Protein AF-E1R3A8-F1 (afdb_monomer_lite)

Secondary structure (DSSP, 8-state):
-THHHHHHHHHHHHHHHHHHHHS--EEEEE-SS-EEEEEEHHHHHHHHHHHHHHHHHHHHHHHHHHHHHHHHHHHHHHHHHHS-HHHHHHHTTS-----

pLDDT: mean 71.94, std 13.64, range [46.44, 93.62]

Radius of gyration: 29.62 Å; chains: 1; bounding box: 66×45×70 Å

Structure (mmCIF, N/CA/C/O backbone):
data_AF-E1R3A8-F1
#
_entry.id   AF-E1R3A8-F1
#
loop_
_atom_site.group_PDB
_atom_site.id
_atom_site.type_symbol
_atom_site.label_atom_id
_atom_site.label_alt_id
_atom_site.label_comp_id
_atom_site.label_asym_id
_atom_site.label_entity_id
_atom_site.label_seq_id
_atom_site.pdbx_PDB_ins_code
_atom_site.Cartn_x
_atom_site.Cartn_y
_atom_site.Cartn_z
_atom_site.occupancy
_atom_site.B_iso_or_equiv
_atom_site.auth_seq_id
_atom_site.auth_comp_id
_atom_site.auth_asym_id
_atom_site.auth_atom_id
_atom_site.pdbx_PDB_model_num
ATOM 1 N N . MET A 1 1 ? 8.822 22.248 16.144 1.00 63.25 1 MET A N 1
ATOM 2 C CA . MET A 1 1 ? 7.624 22.382 15.285 1.00 63.25 1 MET A CA 1
ATOM 3 C C . MET A 1 1 ? 7.727 21.348 14.166 1.00 63.25 1 MET A C 1
ATOM 5 O O . MET A 1 1 ? 8.739 21.359 13.474 1.00 63.25 1 MET A O 1
ATOM 9 N N . PRO A 1 2 ? 6.768 20.419 14.021 1.00 78.25 2 PRO A N 1
ATOM 10 C CA . PRO A 1 2 ? 6.878 19.189 13.209 1.00 78.25 2 PRO A CA 1
ATOM 11 C C . PRO A 1 2 ? 7.027 19.399 11.686 1.00 78.25 2 PRO A C 1
ATOM 13 O O . PRO A 1 2 ? 7.100 18.444 10.919 1.00 78.25 2 PRO A O 1
ATOM 16 N N . TRP A 1 3 ? 7.135 20.648 11.236 1.00 84.06 3 TRP A N 1
ATOM 17 C CA . TRP A 1 3 ? 7.210 21.054 9.833 1.00 84.06 3 TRP A CA 1
ATOM 18 C C . TRP A 1 3 ? 8.422 20.496 9.076 1.00 84.06 3 TRP A C 1
ATOM 20 O O . TRP A 1 3 ? 8.332 20.185 7.895 1.00 84.06 3 TRP A O 1
ATOM 30 N N . LYS A 1 4 ? 9.561 20.311 9.753 1.00 84.19 4 LYS A N 1
ATOM 31 C 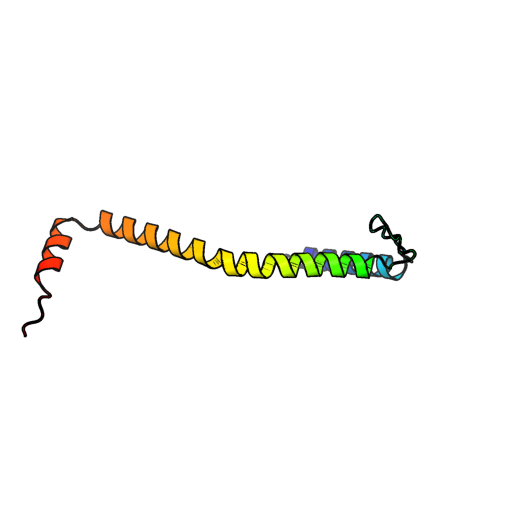CA . LYS A 1 4 ? 10.757 19.708 9.134 1.00 84.19 4 LYS A CA 1
ATOM 32 C C . LYS A 1 4 ? 10.537 18.223 8.815 1.00 84.19 4 LYS A C 1
ATOM 34 O O . LYS A 1 4 ? 11.049 17.739 7.814 1.00 84.19 4 LYS A O 1
ATOM 39 N N . MET A 1 5 ? 9.731 17.526 9.622 1.00 82.38 5 MET A N 1
ATOM 4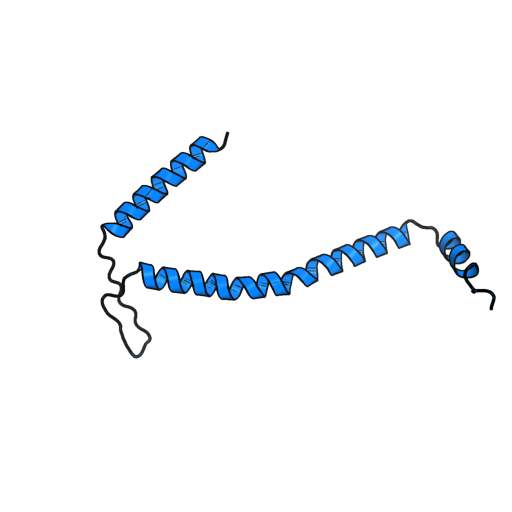0 C CA . MET A 1 5 ? 9.385 16.118 9.391 1.00 82.38 5 MET A CA 1
ATOM 41 C C . MET A 1 5 ? 8.372 15.976 8.258 1.00 82.38 5 MET A C 1
ATOM 43 O O . MET A 1 5 ? 8.529 15.095 7.422 1.00 82.38 5 MET A O 1
ATOM 47 N N . ILE A 1 6 ? 7.381 16.874 8.185 1.00 90.69 6 ILE A N 1
ATOM 48 C CA . ILE A 1 6 ? 6.404 16.859 7.089 1.00 90.69 6 ILE A CA 1
ATOM 49 C C . ILE A 1 6 ? 7.079 17.129 5.739 1.00 90.69 6 ILE A C 1
ATOM 51 O O . ILE A 1 6 ? 6.774 16.460 4.759 1.00 90.69 6 ILE A O 1
ATOM 55 N N . PHE A 1 7 ? 8.044 18.053 5.699 1.00 91.50 7 PHE A N 1
ATOM 56 C CA . PHE A 1 7 ? 8.788 18.375 4.483 1.00 91.50 7 PHE A CA 1
ATOM 57 C C . PHE A 1 7 ? 9.724 17.239 4.057 1.00 91.50 7 PHE A C 1
ATOM 59 O O . PHE A 1 7 ? 9.759 16.879 2.884 1.00 91.50 7 PHE A O 1
ATOM 66 N N . PHE A 1 8 ? 10.430 16.620 5.010 1.00 91.88 8 PHE A N 1
ATOM 67 C CA . PHE A 1 8 ? 11.231 15.425 4.742 1.00 91.88 8 PHE A CA 1
ATOM 68 C C . PHE A 1 8 ? 10.370 14.282 4.188 1.00 91.88 8 PHE A C 1
ATOM 70 O O . PHE A 1 8 ? 10.727 13.672 3.183 1.00 91.88 8 PHE A O 1
ATOM 77 N N . LEU A 1 9 ? 9.207 14.036 4.796 1.00 91.06 9 LEU A N 1
ATOM 78 C CA . LEU A 1 9 ? 8.280 13.002 4.346 1.00 91.06 9 LEU A CA 1
ATOM 79 C C . LEU A 1 9 ? 7.732 13.296 2.943 1.00 91.06 9 LEU A C 1
ATOM 81 O O . LEU A 1 9 ? 7.634 12.384 2.128 1.00 91.06 9 LEU A O 1
ATOM 85 N N . LEU A 1 10 ? 7.433 14.562 2.643 1.00 93.25 10 LEU A N 1
ATOM 86 C CA . LEU A 1 10 ? 7.000 14.993 1.315 1.00 93.25 10 LEU A CA 1
ATOM 87 C C . LEU A 1 10 ? 8.089 14.756 0.258 1.00 93.25 10 LEU A C 1
ATOM 89 O O . LEU A 1 10 ? 7.790 14.237 -0.812 1.00 93.25 10 LEU A O 1
ATOM 93 N N . ILE A 1 11 ? 9.350 15.080 0.561 1.00 93.62 11 ILE A N 1
ATOM 94 C CA . ILE A 1 11 ? 10.480 14.830 -0.348 1.00 93.62 11 ILE A CA 1
ATOM 95 C C . ILE A 1 11 ? 10.639 13.334 -0.616 1.00 93.62 11 ILE A C 1
ATOM 97 O O . ILE A 1 11 ? 10.729 12.925 -1.772 1.00 93.62 11 ILE A O 1
ATOM 101 N N . VAL A 1 12 ? 10.639 12.511 0.435 1.00 91.56 12 VAL A N 1
ATOM 102 C CA . VAL A 1 12 ? 10.741 11.051 0.295 1.00 91.56 12 VAL A CA 1
ATOM 103 C C . VAL A 1 12 ? 9.579 10.510 -0.537 1.00 91.56 12 VAL A C 1
ATOM 105 O O . VAL A 1 12 ? 9.798 9.693 -1.425 1.00 91.56 12 VAL A O 1
ATOM 108 N N . PHE A 1 13 ? 8.361 11.003 -0.311 1.00 89.00 13 PHE A N 1
ATOM 109 C CA . PHE A 1 13 ? 7.190 10.617 -1.093 1.00 89.00 13 PHE A CA 1
ATOM 110 C C . PHE A 1 13 ? 7.352 10.942 -2.584 1.00 89.00 13 PHE A C 1
ATOM 112 O O . PHE A 1 13 ? 7.102 10.081 -3.423 1.00 89.00 13 PHE A O 1
ATOM 119 N N . VAL A 1 14 ? 7.834 12.142 -2.925 1.00 89.94 14 VAL A N 1
ATOM 120 C CA . VAL A 1 14 ? 8.097 12.535 -4.320 1.00 89.94 14 VAL A CA 1
ATOM 121 C C . VAL A 1 14 ? 9.184 11.663 -4.956 1.00 89.94 14 VAL A C 1
ATOM 123 O O . VAL A 1 14 ? 9.024 11.246 -6.100 1.00 89.94 14 VAL A O 1
ATOM 126 N N . ILE A 1 15 ? 10.256 11.335 -4.227 1.00 86.88 15 ILE A N 1
ATOM 127 C CA . ILE A 1 15 ? 11.322 10.441 -4.715 1.00 86.88 15 ILE A CA 1
ATOM 128 C C . ILE A 1 15 ? 10.771 9.038 -4.990 1.00 86.88 15 ILE A C 1
ATOM 130 O O . ILE A 1 15 ? 11.048 8.464 -6.040 1.00 86.88 15 ILE A O 1
ATOM 134 N N . VAL A 1 16 ? 9.960 8.496 -4.079 1.00 83.12 16 VAL A N 1
ATOM 135 C CA . VAL A 1 16 ? 9.324 7.184 -4.258 1.00 83.12 16 VAL A CA 1
ATOM 136 C C . VAL A 1 16 ? 8.383 7.199 -5.459 1.00 83.12 16 VAL A C 1
ATOM 138 O O . VAL A 1 16 ? 8.455 6.286 -6.273 1.00 83.12 16 VAL A O 1
ATOM 141 N N . LEU A 1 17 ? 7.555 8.238 -5.618 1.00 81.25 17 LEU A N 1
ATOM 142 C CA . LEU A 1 17 ? 6.701 8.391 -6.799 1.00 81.25 17 LEU A CA 1
ATOM 143 C C . LEU A 1 17 ? 7.520 8.470 -8.089 1.00 81.25 17 LEU A C 1
ATOM 145 O O . LEU A 1 17 ? 7.153 7.849 -9.079 1.00 81.25 17 LEU A O 1
ATOM 149 N N . PHE A 1 18 ? 8.634 9.201 -8.083 1.00 80.50 18 PHE A N 1
ATOM 150 C CA . PHE A 1 18 ? 9.505 9.318 -9.249 1.00 80.50 18 PHE A CA 1
ATOM 151 C C . PHE A 1 18 ? 10.102 7.967 -9.656 1.00 80.50 18 PHE A C 1
ATOM 153 O O . PHE A 1 18 ? 10.047 7.610 -10.831 1.00 80.50 18 PHE A O 1
ATOM 160 N N . ILE A 1 19 ? 10.616 7.205 -8.686 1.00 77.62 19 ILE A N 1
ATOM 161 C CA . ILE A 1 19 ? 11.131 5.843 -8.892 1.00 77.62 19 ILE A CA 1
ATOM 162 C C . ILE A 1 19 ? 10.012 4.933 -9.398 1.00 77.62 19 ILE A C 1
ATOM 164 O O . ILE A 1 19 ? 10.193 4.200 -10.359 1.00 77.62 19 ILE A O 1
ATOM 168 N N . PHE A 1 20 ? 8.838 5.014 -8.787 1.00 75.25 20 PHE A N 1
ATOM 169 C CA . PHE A 1 20 ? 7.686 4.203 -9.147 1.00 75.25 20 PHE A CA 1
ATOM 170 C C . PHE A 1 20 ? 7.177 4.466 -10.567 1.00 75.25 20 PHE A C 1
ATOM 172 O O . PHE A 1 20 ? 6.829 3.524 -11.267 1.00 75.25 20 PHE A O 1
ATOM 179 N N . PHE A 1 21 ? 7.159 5.728 -11.005 1.00 70.25 21 PHE A N 1
ATOM 180 C CA . PHE A 1 21 ? 6.776 6.096 -12.370 1.00 70.25 21 PHE A CA 1
ATOM 181 C C . PHE A 1 21 ? 7.877 5.836 -13.408 1.00 70.25 21 PHE A C 1
ATOM 183 O O . PHE A 1 21 ? 7.559 5.737 -14.588 1.00 70.25 21 PHE A O 1
ATOM 190 N N . ASN A 1 22 ? 9.151 5.752 -13.004 1.00 72.81 22 ASN A N 1
ATOM 191 C CA . ASN A 1 22 ? 10.269 5.460 -13.915 1.00 72.81 22 ASN A CA 1
ATOM 192 C C . ASN A 1 22 ? 10.650 3.978 -13.984 1.00 72.81 22 ASN A C 1
ATOM 194 O O . ASN A 1 22 ? 11.369 3.593 -14.903 1.00 72.81 22 ASN A O 1
ATOM 198 N N . ILE A 1 23 ? 10.225 3.150 -13.030 1.00 74.44 23 ILE A N 1
ATOM 199 C CA . ILE A 1 23 ? 10.463 1.709 -13.085 1.00 74.44 23 ILE A CA 1
ATOM 200 C C . ILE A 1 23 ? 9.273 1.039 -13.762 1.00 74.44 23 ILE A C 1
ATOM 202 O O . ILE A 1 23 ? 8.148 1.089 -13.263 1.00 74.44 23 ILE A O 1
ATOM 206 N N . ASP A 1 24 ? 9.561 0.336 -14.855 1.00 66.19 24 ASP A N 1
ATOM 207 C CA . ASP A 1 24 ? 8.623 -0.584 -15.491 1.00 66.19 24 ASP A CA 1
ATOM 208 C C . ASP A 1 24 ? 8.490 -1.833 -14.607 1.00 66.19 24 ASP A C 1
ATOM 210 O O . ASP A 1 24 ? 9.221 -2.819 -14.714 1.00 66.19 24 ASP A O 1
ATOM 214 N N . THR A 1 25 ? 7.643 -1.713 -13.586 1.00 62.94 25 THR A N 1
ATOM 215 C CA . THR A 1 25 ? 7.400 -2.763 -12.601 1.00 62.94 25 THR A CA 1
ATOM 216 C C . THR A 1 25 ? 6.307 -3.697 -13.102 1.00 62.94 25 THR A C 1
ATOM 21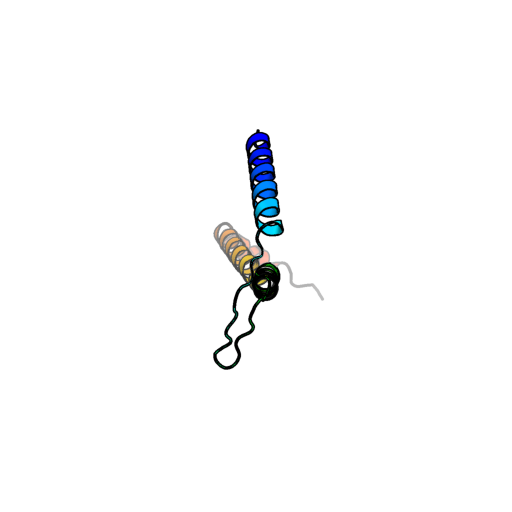8 O O . THR A 1 25 ? 5.175 -3.693 -12.611 1.00 62.94 25 THR A O 1
ATOM 221 N N . SER A 1 26 ? 6.665 -4.523 -14.078 1.00 65.25 26 SER A N 1
ATOM 222 C CA . SER A 1 26 ? 5.926 -5.738 -14.402 1.00 65.25 26 SER A CA 1
ATOM 223 C C . SER A 1 26 ? 6.117 -6.760 -13.284 1.00 65.25 26 SER A C 1
ATOM 225 O O . SER A 1 26 ? 7.243 -7.063 -12.886 1.00 65.25 26 SER A O 1
ATOM 227 N N . SER A 1 27 ? 5.029 -7.283 -12.728 1.00 63.75 27 SER A N 1
ATOM 228 C CA . SER A 1 27 ? 5.075 -8.431 -11.823 1.00 63.75 27 SER A CA 1
ATOM 229 C C . SER A 1 27 ? 4.193 -9.549 -12.334 1.00 63.75 27 SER A C 1
ATOM 231 O O . SER A 1 27 ? 3.034 -9.334 -12.688 1.00 63.75 27 SER A O 1
ATOM 233 N N . ASP A 1 28 ? 4.748 -10.754 -12.309 1.00 70.06 28 ASP A N 1
ATOM 234 C CA . ASP A 1 28 ? 4.030 -11.965 -12.662 1.00 70.06 28 ASP A CA 1
ATOM 235 C C . ASP A 1 28 ? 3.178 -12.411 -11.473 1.00 70.06 28 ASP A C 1
ATOM 237 O O . ASP A 1 28 ? 3.688 -12.709 -10.388 1.00 70.06 28 ASP A O 1
ATOM 241 N N . ILE A 1 29 ? 1.863 -12.458 -11.665 1.00 69.19 29 ILE A N 1
ATOM 242 C CA . ILE A 1 29 ? 0.916 -12.886 -10.634 1.00 69.19 29 ILE A CA 1
ATOM 243 C C . ILE A 1 29 ? 0.418 -14.270 -11.007 1.00 69.19 29 ILE A C 1
ATOM 245 O O . ILE A 1 29 ? -0.336 -14.438 -11.967 1.00 69.19 29 ILE A O 1
ATOM 249 N N . SER A 1 30 ? 0.820 -15.271 -10.229 1.00 74.00 30 SER A N 1
ATOM 250 C CA . SER A 1 30 ? 0.318 -16.632 -10.381 1.00 74.00 30 SER A CA 1
ATOM 251 C C . SER A 1 30 ? -0.796 -16.911 -9.376 1.00 74.00 30 SER A C 1
ATOM 253 O O . SER A 1 30 ? -0.589 -16.833 -8.165 1.00 74.00 30 SER A O 1
ATOM 255 N N . PHE A 1 31 ? -1.976 -17.280 -9.877 1.00 74.50 31 PHE A N 1
ATOM 256 C CA . PHE A 1 31 ? -3.115 -17.740 -9.069 1.00 74.50 31 PHE 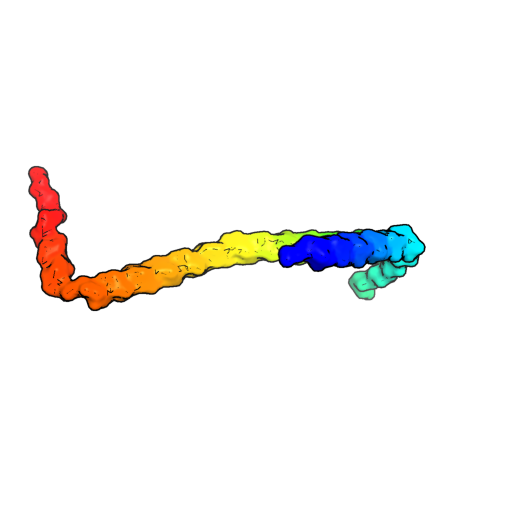A CA 1
ATOM 257 C C . PHE A 1 31 ? -3.131 -19.273 -8.906 1.00 74.50 31 PHE A C 1
ATOM 259 O O . PHE A 1 31 ? -4.177 -19.869 -8.651 1.00 74.50 31 PHE A O 1
ATOM 266 N N . GLY A 1 32 ? -1.989 -19.940 -9.106 1.00 72.50 32 GLY A N 1
ATOM 267 C CA . GLY A 1 32 ? -1.834 -21.396 -8.981 1.00 72.50 32 GLY A CA 1
ATOM 268 C C . GLY A 1 32 ? -2.263 -22.210 -10.211 1.00 72.50 32 GLY A C 1
ATOM 269 O O . GLY A 1 32 ? -1.699 -23.273 -10.441 1.00 72.50 32 GLY A O 1
ATOM 270 N N . PHE A 1 33 ? -3.191 -21.705 -11.033 1.00 73.00 33 PHE A N 1
ATOM 271 C CA . PHE A 1 33 ? -3.620 -22.344 -12.296 1.00 73.00 33 PHE A CA 1
ATOM 272 C C . PHE A 1 33 ? -3.403 -21.469 -13.537 1.00 73.00 33 PHE A C 1
ATOM 274 O O . PHE A 1 33 ? -3.287 -21.985 -14.645 1.00 73.00 33 PHE A O 1
ATOM 281 N N . VAL A 1 34 ? -3.344 -20.149 -13.354 1.00 68.12 34 VAL A N 1
ATOM 282 C CA . VAL A 1 34 ? -3.099 -19.162 -14.410 1.00 68.12 34 VAL A CA 1
ATOM 283 C C . VAL A 1 34 ? -2.079 -18.145 -13.914 1.00 68.12 34 VAL A C 1
ATOM 285 O O . VAL A 1 34 ? -2.160 -17.686 -12.770 1.00 68.12 34 VAL A O 1
ATOM 288 N N . THR A 1 35 ? -1.114 -17.819 -14.769 1.00 76.38 35 THR A N 1
ATOM 289 C CA . THR A 1 35 ? -0.097 -16.800 -14.505 1.00 76.38 35 THR A CA 1
ATOM 290 C C . THR A 1 35 ? -0.358 -15.623 -15.427 1.00 76.38 35 THR A C 1
ATOM 292 O O . THR A 1 35 ? -0.400 -15.780 -16.646 1.00 76.38 35 THR A O 1
ATOM 295 N N . TYR A 1 36 ? -0.574 -14.455 -14.833 1.00 70.12 36 TYR A N 1
ATOM 296 C CA . TYR A 1 36 ? -0.668 -13.199 -15.559 1.00 70.12 36 TYR A CA 1
ATOM 297 C C . TYR A 1 36 ? 0.705 -12.550 -15.551 1.00 70.12 36 TYR A C 1
ATOM 299 O O . TYR A 1 36 ? 1.210 -12.197 -14.485 1.00 70.12 36 TYR A O 1
ATOM 307 N N . HIS A 1 37 ? 1.290 -12.443 -16.738 1.00 73.69 37 HIS A N 1
ATOM 308 C CA . HIS A 1 37 ? 2.565 -11.780 -16.956 1.00 73.69 37 HIS A CA 1
ATOM 309 C C . HIS A 1 37 ? 2.353 -10.283 -17.177 1.00 73.69 37 HIS A C 1
ATOM 311 O O . HIS A 1 37 ? 1.300 -9.878 -17.676 1.00 73.69 37 HIS A O 1
ATOM 317 N N . ASP A 1 38 ? 3.340 -9.480 -16.788 1.00 72.69 38 ASP A N 1
ATOM 318 C CA . ASP A 1 38 ? 3.341 -8.026 -16.992 1.00 72.69 38 ASP A CA 1
ATOM 319 C C . ASP A 1 38 ? 2.182 -7.274 -16.321 1.00 72.69 38 ASP A C 1
ATOM 321 O O . ASP A 1 38 ? 1.657 -6.294 -16.853 1.00 72.69 38 ASP A O 1
ATOM 325 N N . VAL A 1 39 ? 1.770 -7.698 -15.119 1.00 72.12 39 VAL A N 1
ATOM 326 C CA . VAL A 1 39 ? 0.797 -6.915 -14.349 1.00 72.12 39 VAL A CA 1
ATOM 327 C C . VAL A 1 39 ? 1.523 -5.769 -13.641 1.00 72.12 39 VAL A C 1
ATOM 329 O O . VAL A 1 39 ? 2.421 -6.030 -12.833 1.00 72.12 39 VAL A O 1
ATOM 332 N N . PRO A 1 40 ? 1.124 -4.505 -13.865 1.00 75.25 40 PRO A N 1
ATOM 333 C CA . PRO A 1 40 ? 1.721 -3.379 -13.165 1.00 75.25 40 PRO A CA 1
ATOM 334 C C . PRO A 1 40 ? 1.530 -3.500 -11.649 1.00 75.25 40 PRO A C 1
ATOM 336 O O . PRO A 1 40 ? 0.397 -3.602 -11.160 1.00 75.25 40 PRO A O 1
ATOM 339 N N . ILE A 1 41 ? 2.624 -3.428 -10.885 1.00 80.06 41 ILE A N 1
ATOM 340 C CA . ILE A 1 41 ? 2.620 -3.615 -9.418 1.00 80.06 41 ILE A CA 1
ATOM 341 C C . ILE A 1 41 ? 1.612 -2.701 -8.709 1.00 80.06 41 ILE A C 1
ATOM 343 O O . ILE A 1 41 ? 0.988 -3.096 -7.719 1.00 80.06 41 ILE A O 1
ATOM 347 N N . PHE A 1 42 ? 1.417 -1.485 -9.222 1.00 74.25 42 PHE A N 1
ATOM 348 C CA . PHE A 1 42 ? 0.507 -0.509 -8.630 1.00 74.25 42 PHE A CA 1
ATOM 349 C C . PHE A 1 42 ? -0.941 -0.998 -8.554 1.00 74.25 42 PHE A C 1
ATOM 351 O O . PHE A 1 42 ? -1.629 -0.703 -7.577 1.00 74.25 42 PHE A O 1
ATOM 358 N N . ILE A 1 43 ? -1.396 -1.769 -9.547 1.00 77.69 43 ILE A N 1
ATOM 359 C CA . ILE A 1 43 ? -2.768 -2.285 -9.609 1.00 77.69 43 ILE A CA 1
ATOM 360 C C . ILE A 1 43 ? -2.970 -3.320 -8.504 1.00 77.69 43 ILE A C 1
ATOM 362 O O . ILE A 1 43 ? -3.936 -3.242 -7.744 1.00 77.69 43 ILE A O 1
ATOM 366 N N . SER A 1 44 ? -2.020 -4.243 -8.360 1.00 81.31 44 SER A N 1
ATOM 367 C CA . SER A 1 44 ? -2.026 -5.277 -7.322 1.00 81.31 44 SER A CA 1
ATOM 368 C C . SER A 1 44 ? -2.008 -4.674 -5.922 1.00 81.31 44 SER A C 1
ATOM 370 O O . SER A 1 44 ? -2.772 -5.087 -5.047 1.00 81.31 44 SER A O 1
ATOM 372 N N . LEU A 1 45 ? -1.176 -3.650 -5.722 1.00 84.31 45 LEU A N 1
ATOM 373 C CA . LEU A 1 45 ? -1.059 -2.954 -4.446 1.00 84.31 45 LEU A CA 1
ATOM 374 C C . LEU A 1 45 ? -2.333 -2.166 -4.115 1.00 84.31 45 LEU A C 1
ATOM 376 O O . LEU A 1 45 ? -2.805 -2.204 -2.977 1.00 84.31 45 LEU A O 1
ATOM 380 N N . PHE A 1 46 ? -2.927 -1.505 -5.112 1.00 81.62 46 PHE A N 1
ATOM 381 C CA . PHE A 1 46 ? -4.196 -0.797 -4.964 1.00 81.62 46 PHE A CA 1
ATOM 382 C C . PHE A 1 46 ? -5.338 -1.752 -4.602 1.00 81.62 46 PHE A C 1
ATOM 384 O O . PHE A 1 46 ? -6.129 -1.444 -3.705 1.00 81.62 46 PHE A O 1
ATOM 391 N N . LEU A 1 47 ? -5.401 -2.928 -5.236 1.00 87.06 47 LEU A N 1
ATOM 392 C CA . LEU A 1 47 ? -6.401 -3.948 -4.922 1.00 87.06 47 LEU A CA 1
ATOM 393 C C . LEU A 1 47 ? -6.226 -4.486 -3.499 1.00 87.06 47 LEU A C 1
ATOM 395 O O . LEU A 1 47 ? -7.199 -4.552 -2.749 1.00 87.06 47 LEU A O 1
ATOM 399 N N . ALA A 1 48 ? -4.994 -4.824 -3.106 1.00 88.75 48 ALA A N 1
ATOM 400 C CA . ALA A 1 48 ? -4.687 -5.328 -1.769 1.00 88.75 48 ALA A CA 1
ATOM 401 C C . ALA A 1 48 ? -5.024 -4.298 -0.679 1.00 88.75 48 ALA A C 1
ATOM 403 O O . ALA A 1 48 ? -5.643 -4.637 0.334 1.00 88.75 48 ALA A O 1
ATOM 404 N N . PHE A 1 49 ? -4.675 -3.029 -0.905 1.00 90.81 49 PHE A N 1
ATOM 405 C CA . PHE A 1 49 ? -4.997 -1.947 0.020 1.00 90.81 49 PHE A CA 1
ATOM 406 C C . PHE A 1 49 ? -6.508 -1.718 0.111 1.00 90.81 49 PHE A C 1
ATOM 408 O O . PHE A 1 49 ? -7.061 -1.690 1.210 1.00 90.81 49 PHE A O 1
ATOM 415 N N . THR A 1 50 ? -7.191 -1.624 -1.034 1.00 90.25 50 THR A N 1
ATOM 416 C CA . THR A 1 50 ? -8.651 -1.461 -1.094 1.00 90.25 50 THR A CA 1
ATOM 417 C C . THR A 1 50 ? -9.361 -2.610 -0.386 1.00 90.25 50 THR A C 1
ATOM 419 O O . THR A 1 50 ? -10.241 -2.361 0.435 1.00 90.25 50 THR A O 1
ATOM 422 N N . ALA A 1 51 ? -8.947 -3.857 -0.619 1.00 92.00 51 ALA A N 1
ATOM 423 C CA . ALA A 1 51 ? -9.496 -5.023 0.067 1.00 92.00 51 ALA A CA 1
ATOM 424 C C . ALA A 1 51 ? -9.299 -4.933 1.590 1.00 92.00 51 ALA A C 1
ATOM 426 O O . ALA A 1 51 ? -10.248 -5.133 2.351 1.00 92.00 51 ALA A O 1
ATOM 427 N N . GLY A 1 52 ? -8.102 -4.551 2.046 1.00 90.12 52 GLY A N 1
ATOM 428 C CA . GLY A 1 52 ? -7.824 -4.324 3.466 1.00 90.12 52 GLY A CA 1
ATOM 429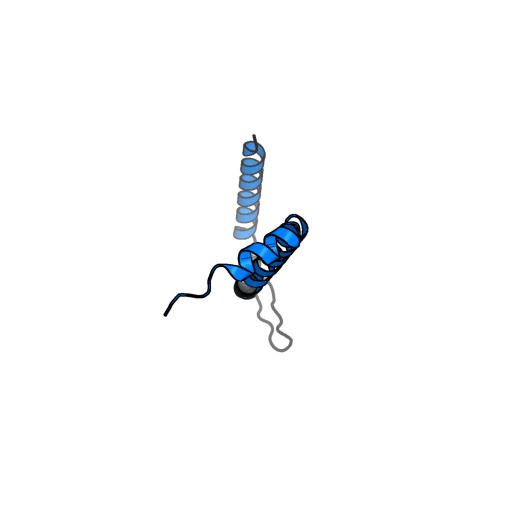 C C . GLY A 1 52 ? -8.714 -3.238 4.081 1.00 90.12 52 GLY A C 1
ATOM 430 O O . GLY A 1 52 ? -9.274 -3.426 5.165 1.00 90.12 52 GLY A O 1
ATOM 431 N N . VAL A 1 53 ? -8.918 -2.119 3.382 1.00 91.00 53 VAL A N 1
ATOM 432 C CA . VAL A 1 53 ? -9.820 -1.041 3.822 1.00 91.00 53 VAL A CA 1
ATOM 433 C C . VAL A 1 53 ? -11.274 -1.522 3.874 1.00 91.00 53 VAL A C 1
ATOM 435 O O . VAL A 1 53 ? -11.960 -1.316 4.875 1.00 91.00 53 VAL A O 1
ATOM 438 N N . VAL A 1 54 ? -11.740 -2.230 2.845 1.00 93.31 54 VAL A N 1
ATOM 439 C CA . VAL A 1 54 ? -13.106 -2.772 2.778 1.00 93.31 54 VAL A CA 1
ATOM 440 C C . VAL A 1 54 ? -13.378 -3.775 3.899 1.00 93.31 54 VAL A C 1
ATOM 442 O O . VAL A 1 54 ? -14.488 -3.794 4.417 1.00 93.31 54 VAL A O 1
ATOM 445 N N . ILE A 1 55 ? -12.390 -4.568 4.323 1.00 91.31 55 ILE A N 1
ATOM 446 C CA . ILE A 1 55 ? -12.528 -5.508 5.451 1.00 91.31 55 ILE A CA 1
ATOM 447 C C . ILE A 1 55 ? -12.479 -4.774 6.801 1.00 91.31 55 ILE A C 1
ATOM 449 O O . ILE A 1 55 ? -13.216 -5.107 7.734 1.00 91.31 55 ILE A O 1
ATOM 453 N N . THR A 1 56 ? -11.625 -3.759 6.930 1.00 89.31 56 THR A N 1
ATOM 454 C CA . THR A 1 56 ? -11.447 -3.031 8.197 1.00 89.31 56 THR A CA 1
ATOM 455 C C . THR A 1 56 ? -12.604 -2.086 8.514 1.00 89.31 56 THR A C 1
ATOM 457 O O . THR A 1 56 ? -12.970 -1.971 9.684 1.00 89.31 56 THR A O 1
ATOM 460 N N . ILE A 1 57 ? -13.237 -1.457 7.518 1.00 87.00 57 ILE A N 1
ATOM 461 C CA . ILE A 1 57 ? -14.407 -0.580 7.713 1.00 87.00 57 ILE A CA 1
ATOM 462 C C . ILE A 1 57 ? -15.543 -1.268 8.495 1.00 87.00 57 ILE A C 1
ATOM 464 O O . ILE A 1 57 ? -15.914 -0.752 9.556 1.00 87.00 57 ILE A O 1
ATOM 468 N N . PRO A 1 58 ? -16.096 -2.421 8.065 1.00 86.50 58 PRO A N 1
ATOM 469 C CA . PRO A 1 58 ? -17.145 -3.096 8.812 1.00 86.50 58 PRO A CA 1
ATOM 470 C C . PRO A 1 58 ? -16.629 -3.544 10.180 1.00 86.50 58 PRO A C 1
ATOM 472 O O . PRO A 1 58 ? -17.331 -3.349 11.167 1.00 86.50 58 PRO A O 1
ATOM 475 N N . MET A 1 59 ? -15.391 -4.038 10.293 1.00 84.31 59 MET A N 1
ATOM 476 C CA . MET A 1 59 ? -14.802 -4.444 11.577 1.00 84.31 59 MET A CA 1
ATOM 477 C C . MET A 1 59 ? -14.744 -3.292 12.598 1.00 84.31 59 MET A C 1
ATOM 479 O O . MET A 1 59 ? -15.092 -3.473 13.769 1.00 84.31 59 MET A O 1
ATOM 483 N N . ILE A 1 60 ? -14.360 -2.089 12.166 1.00 84.12 60 ILE A N 1
ATOM 484 C CA . ILE A 1 60 ? -14.306 -0.890 13.014 1.00 84.12 60 ILE A CA 1
ATOM 485 C C . ILE A 1 60 ? -15.718 -0.409 13.372 1.00 84.12 60 ILE A C 1
ATOM 487 O O . ILE A 1 60 ? -15.981 -0.073 14.532 1.00 84.12 60 ILE A O 1
ATOM 491 N N . LEU A 1 61 ? -16.638 -0.385 12.403 1.00 80.06 61 LEU A N 1
ATOM 492 C CA . LEU A 1 61 ? -18.023 0.047 12.616 1.00 80.06 61 LEU A CA 1
ATOM 493 C C . LEU A 1 61 ? -18.782 -0.907 13.557 1.00 80.06 61 LEU A C 1
ATOM 495 O O . LEU A 1 61 ? -19.446 -0.443 14.486 1.00 80.06 61 LEU A O 1
ATOM 499 N N . LEU A 1 62 ? -18.610 -2.221 13.394 1.00 74.88 62 LEU A N 1
ATOM 500 C CA . LEU A 1 62 ? -19.175 -3.266 14.259 1.00 74.88 62 LEU A CA 1
ATOM 501 C C . LEU A 1 62 ? -18.513 -3.283 15.653 1.00 74.88 62 LEU A C 1
ATOM 503 O O . LEU A 1 62 ? -19.175 -3.533 16.663 1.00 74.88 62 LEU A O 1
ATOM 507 N N . GLY A 1 63 ? -17.218 -2.962 15.751 1.00 62.44 63 GLY A N 1
ATOM 508 C CA . GLY A 1 63 ? -16.470 -2.925 17.016 1.00 62.44 63 GLY A CA 1
ATOM 509 C C . GLY A 1 63 ? -16.794 -1.730 17.927 1.00 62.44 63 GLY A C 1
ATOM 510 O O . GLY A 1 63 ? -16.591 -1.794 19.146 1.00 62.44 63 GLY A O 1
ATOM 511 N N . LYS A 1 64 ? -17.353 -0.643 17.376 1.00 57.12 64 LYS A N 1
ATOM 512 C CA . LYS A 1 64 ? -17.638 0.613 18.100 1.00 57.12 64 LYS A CA 1
ATOM 513 C C . LYS A 1 64 ? -18.706 0.461 19.200 1.00 57.12 64 LYS A C 1
ATOM 515 O O . LYS A 1 64 ? -18.732 1.247 20.149 1.00 57.12 64 LYS A O 1
ATOM 520 N N . GLY A 1 65 ? -19.541 -0.581 19.129 1.00 55.78 65 GLY A N 1
ATOM 521 C CA . GLY A 1 65 ? -20.578 -0.883 20.125 1.00 55.78 65 GLY A CA 1
ATOM 522 C C . GLY A 1 65 ? -20.067 -1.469 21.450 1.00 55.78 65 GLY A C 1
ATOM 523 O O . GLY A 1 65 ? -20.760 -1.374 22.467 1.00 55.78 65 GLY A O 1
ATOM 524 N N . ARG A 1 66 ? -18.854 -2.044 21.487 1.00 54.19 66 ARG A N 1
ATOM 525 C CA . ARG A 1 66 ? -18.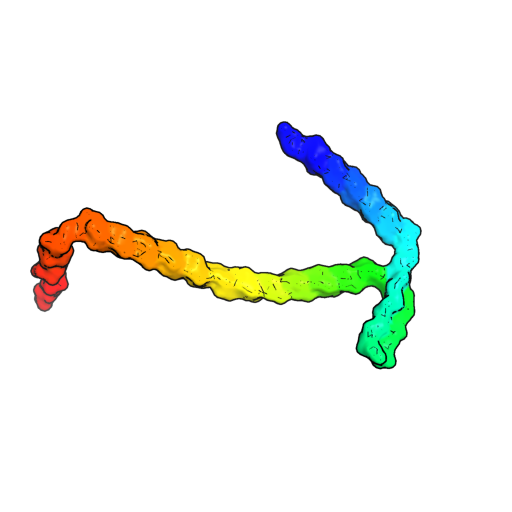345 -2.735 22.691 1.00 54.19 66 ARG A CA 1
ATOM 526 C C . ARG A 1 66 ? -17.742 -1.769 23.720 1.00 54.19 66 ARG A C 1
ATOM 528 O O . ARG A 1 66 ? -18.033 -1.900 24.905 1.00 54.19 66 ARG A O 1
ATOM 535 N N . LYS A 1 67 ? -17.025 -0.719 23.289 1.00 53.00 67 LYS A N 1
ATOM 536 C CA . LYS A 1 67 ? -16.408 0.266 24.209 1.00 53.00 67 LYS A CA 1
ATOM 537 C C . LYS A 1 67 ? -17.419 1.132 24.977 1.00 53.00 67 LYS A C 1
ATOM 539 O O . LYS A 1 67 ? -17.175 1.460 26.135 1.00 53.00 67 LYS A O 1
ATOM 544 N N . LYS A 1 68 ? -18.574 1.473 24.387 1.00 50.09 68 LYS A N 1
ATOM 545 C CA . LYS A 1 68 ? -19.610 2.272 25.082 1.00 50.09 68 LYS A CA 1
ATOM 546 C C . LYS A 1 68 ? -20.335 1.494 26.188 1.00 50.09 68 LYS A C 1
ATOM 548 O O . LYS A 1 68 ? -20.737 2.096 27.181 1.00 50.09 68 LYS A O 1
ATOM 553 N N . ARG A 1 69 ? -20.500 0.172 26.044 1.00 52.06 69 ARG A N 1
ATOM 554 C CA . ARG A 1 69 ? -21.179 -0.669 27.048 1.00 52.06 69 ARG A CA 1
ATOM 555 C C . ARG A 1 69 ? -20.336 -0.888 28.305 1.00 52.06 69 ARG A C 1
ATOM 557 O O . ARG A 1 69 ? -20.899 -0.922 29.395 1.00 52.06 69 ARG A O 1
ATOM 564 N N . GLU A 1 70 ? -19.018 -0.991 28.170 1.00 53.44 70 GLU A N 1
ATOM 565 C CA . GLU A 1 70 ? -18.129 -1.207 29.320 1.00 53.44 70 GLU A CA 1
ATOM 566 C C . GLU A 1 70 ? -17.973 0.060 30.165 1.00 53.44 70 GLU A C 1
ATOM 568 O O . GLU A 1 70 ? -18.145 0.004 31.381 1.00 53.44 70 GLU A O 1
ATOM 573 N N . ALA A 1 71 ? -17.794 1.224 29.530 1.00 55.59 71 ALA A N 1
ATOM 574 C CA . ALA A 1 71 ? -17.746 2.503 30.238 1.00 55.59 71 ALA A CA 1
ATOM 575 C C . ALA A 1 71 ? -19.028 2.750 31.057 1.00 55.59 71 ALA A C 1
ATOM 577 O O . ALA A 1 71 ? -18.952 3.082 32.238 1.00 55.59 71 ALA A O 1
ATOM 578 N N . LYS A 1 72 ? -20.216 2.496 30.483 1.00 54.16 72 LYS A N 1
ATOM 579 C CA . LYS A 1 72 ? -21.500 2.701 31.181 1.00 54.16 72 LYS A CA 1
ATOM 580 C C . LYS A 1 72 ? -21.666 1.794 32.413 1.00 54.16 72 LYS A C 1
ATOM 582 O O . LYS A 1 72 ? -22.230 2.230 33.415 1.00 54.16 72 LYS A O 1
ATOM 587 N N . LYS A 1 73 ? -21.145 0.559 32.366 1.00 54.78 73 LYS A N 1
ATOM 588 C CA . LYS A 1 73 ? -21.152 -0.373 33.510 1.00 54.78 73 LYS A CA 1
ATOM 589 C C . LYS A 1 73 ? -20.179 0.049 34.615 1.00 54.78 73 LYS A C 1
ATOM 591 O O . LYS A 1 73 ? -20.519 -0.081 35.788 1.00 54.78 73 LYS A O 1
ATOM 596 N N . PHE A 1 74 ? -19.009 0.582 34.259 1.00 57.66 74 PHE A N 1
ATOM 597 C CA . PHE A 1 74 ? -18.038 1.088 35.235 1.00 57.66 74 PHE A CA 1
ATOM 598 C C . PHE A 1 74 ? -18.546 2.332 35.976 1.00 57.66 74 PHE A C 1
ATOM 600 O O . PHE A 1 74 ? -18.456 2.372 37.203 1.00 57.66 74 PHE A O 1
ATOM 607 N N . PHE A 1 75 ? -19.150 3.298 35.273 1.00 58.72 75 PHE A N 1
ATOM 608 C CA . PHE A 1 75 ? -19.725 4.489 35.915 1.00 58.72 75 PHE A CA 1
ATOM 609 C C . PHE A 1 75 ? -20.924 4.141 36.810 1.00 58.72 75 PHE A C 1
ATOM 611 O O . PHE A 1 75 ? -20.959 4.560 37.961 1.00 58.72 75 PHE A O 1
ATOM 618 N N . SER A 1 76 ? -21.844 3.285 36.348 1.00 59.31 76 SER A N 1
ATOM 619 C CA . SER A 1 76 ? -23.004 2.857 37.148 1.00 59.31 76 SER A CA 1
ATOM 620 C C . SER A 1 76 ? -22.608 2.093 38.423 1.00 59.31 76 SER A C 1
ATOM 622 O O . SER A 1 76 ? -23.217 2.288 39.474 1.00 59.31 76 SER A O 1
ATOM 624 N N . LYS A 1 77 ? -21.552 1.267 38.373 1.00 58.00 77 LYS A N 1
ATOM 625 C CA . LYS A 1 77 ? -21.067 0.514 39.542 1.00 58.00 77 LYS A CA 1
ATOM 626 C C . LYS A 1 77 ? -20.294 1.384 40.541 1.00 58.00 77 LYS A C 1
ATOM 628 O O . LYS A 1 77 ? -20.318 1.079 41.730 1.00 58.00 77 LYS A O 1
ATOM 633 N N . LYS A 1 78 ? -19.616 2.440 40.073 1.00 61.31 78 LYS A N 1
ATOM 634 C CA . LYS A 1 78 ? -18.910 3.402 40.933 1.00 61.31 78 LYS A CA 1
ATOM 635 C C . LYS A 1 78 ? -19.899 4.309 41.674 1.00 61.31 78 LYS A C 1
ATOM 637 O O . LYS A 1 78 ? -19.841 4.380 42.893 1.00 61.31 78 LYS A O 1
ATOM 642 N N . THR A 1 79 ? -20.888 4.861 40.967 1.00 62.25 79 THR A N 1
ATOM 643 C CA . THR A 1 79 ? -21.937 5.708 41.563 1.00 62.25 79 THR A CA 1
ATOM 644 C C . THR A 1 79 ? -22.791 4.961 42.596 1.00 62.25 79 THR A C 1
ATOM 646 O O . THR A 1 79 ? -23.127 5.531 43.624 1.00 62.25 79 THR A O 1
ATOM 649 N N . ARG A 1 80 ? -23.081 3.665 42.398 1.00 60.53 80 ARG A N 1
ATOM 650 C CA . ARG A 1 80 ? -23.838 2.855 43.377 1.00 60.53 80 ARG A CA 1
ATOM 651 C C . ARG A 1 80 ? -23.044 2.491 44.642 1.00 60.53 80 ARG A C 1
ATOM 653 O O . ARG A 1 80 ? -23.647 2.102 45.628 1.00 60.53 80 ARG A O 1
ATOM 660 N N . LYS A 1 81 ? -21.708 2.567 44.613 1.00 61.41 81 LYS A N 1
ATOM 661 C CA . LYS A 1 81 ? -20.852 2.287 45.783 1.00 61.41 81 LYS A CA 1
ATOM 662 C C . LYS A 1 81 ? -20.588 3.517 46.653 1.00 61.41 81 LYS A C 1
ATOM 664 O O . LYS A 1 81 ? -20.214 3.352 47.805 1.00 61.41 81 LYS A O 1
ATOM 669 N N . GLU A 1 82 ? -20.714 4.713 46.087 1.00 66.12 82 GLU A N 1
ATOM 670 C CA . GLU A 1 82 ? -20.437 5.981 46.775 1.00 66.12 82 GLU A CA 1
ATOM 671 C C . GLU A 1 82 ? -21.682 6.558 47.473 1.00 66.12 82 GLU A C 1
ATOM 673 O O . GLU A 1 82 ? -21.543 7.397 48.356 1.00 66.12 82 GLU A O 1
ATOM 678 N N . ILE A 1 83 ? -22.887 6.089 47.124 1.00 68.19 83 ILE A N 1
ATOM 679 C CA . ILE A 1 83 ? -24.143 6.470 47.785 1.00 68.19 83 ILE A CA 1
ATOM 680 C C . ILE A 1 83 ? -24.447 5.439 48.892 1.00 68.19 83 ILE A C 1
ATOM 682 O O . ILE A 1 83 ? -24.546 4.252 48.571 1.00 68.19 83 ILE A O 1
ATOM 686 N N . PRO A 1 84 ? -24.588 5.852 50.169 1.00 68.38 84 PRO A N 1
ATOM 687 C CA . PRO A 1 84 ? -25.001 4.970 51.263 1.00 68.38 84 PRO A CA 1
ATOM 688 C C . PRO A 1 84 ? -26.331 4.269 50.942 1.00 68.38 84 PRO A C 1
ATOM 690 O O . PRO A 1 84 ? -27.247 4.912 50.431 1.00 68.38 84 PRO A O 1
ATOM 693 N N . GLU A 1 85 ? -26.459 2.972 51.253 1.00 67.44 85 GLU A N 1
ATOM 694 C CA . GLU A 1 85 ? -27.697 2.197 51.007 1.00 67.44 85 GLU A CA 1
ATOM 695 C C . GLU A 1 85 ? -28.940 2.826 51.655 1.00 67.44 85 GLU A C 1
ATOM 697 O O . GLU A 1 85 ? -30.031 2.698 51.113 1.00 67.44 85 GLU A O 1
ATOM 702 N N . GLU A 1 86 ? -28.747 3.577 52.738 1.00 62.41 86 GLU A N 1
ATOM 703 C CA . GLU A 1 86 ? -29.774 4.323 53.472 1.00 62.41 86 GLU A CA 1
ATOM 704 C C . GLU A 1 86 ? -30.452 5.418 52.619 1.00 62.41 86 GLU A C 1
ATOM 706 O O . GLU A 1 86 ? -31.665 5.581 52.659 1.00 62.41 86 GLU A O 1
ATOM 711 N N . ILE A 1 87 ? -29.707 6.099 51.738 1.00 64.31 87 ILE A N 1
ATOM 712 C CA . ILE A 1 87 ? -30.269 7.120 50.827 1.00 64.31 87 ILE A CA 1
ATOM 713 C C . ILE A 1 87 ? -30.983 6.458 49.634 1.00 64.31 87 ILE A C 1
ATOM 715 O O . ILE A 1 87 ? -31.889 7.032 49.034 1.00 64.31 87 ILE A O 1
ATOM 719 N N . LEU A 1 88 ? -30.585 5.233 49.266 1.00 63.34 88 LEU A N 1
ATOM 720 C CA . LEU A 1 88 ? -31.228 4.476 48.187 1.00 63.34 88 LEU A CA 1
ATOM 721 C C . LEU A 1 88 ? -32.563 3.860 48.623 1.00 63.34 88 LEU A C 1
ATOM 723 O O . LEU A 1 88 ? -33.443 3.718 47.773 1.00 63.34 88 LEU A O 1
ATOM 727 N N . SER A 1 89 ? -32.722 3.517 49.905 1.00 59.09 89 SER A N 1
ATOM 728 C CA . SER A 1 89 ? -34.017 3.114 50.465 1.00 59.09 89 SER A CA 1
ATOM 729 C C . SER A 1 89 ? -35.003 4.279 50.533 1.00 59.09 89 SER A C 1
ATOM 731 O O . SER A 1 89 ? -36.160 4.085 50.179 1.00 59.09 89 SER A O 1
ATOM 733 N N . ASP A 1 90 ? -34.539 5.492 50.849 1.00 57.94 90 ASP A N 1
ATOM 734 C CA . ASP A 1 90 ? -35.404 6.679 50.958 1.00 57.94 90 ASP A CA 1
ATOM 735 C C . ASP A 1 90 ? -35.967 7.153 49.605 1.00 57.94 90 ASP A C 1
ATOM 737 O O . ASP A 1 90 ? -37.072 7.687 49.526 1.00 57.94 90 ASP A O 1
ATOM 741 N N . ILE A 1 91 ? -35.235 6.939 48.504 1.00 59.25 91 ILE A N 1
ATOM 742 C CA . ILE A 1 91 ? -35.692 7.303 47.148 1.00 59.25 91 ILE A CA 1
ATOM 743 C C . ILE A 1 91 ? -36.720 6.288 46.605 1.00 59.25 91 ILE A C 1
ATOM 745 O O . ILE A 1 91 ? -37.514 6.620 45.726 1.00 59.25 91 ILE A O 1
ATOM 749 N N . GLY A 1 92 ? -36.732 5.054 47.120 1.00 51.88 92 GLY A N 1
ATOM 750 C CA . GLY A 1 92 ? -37.635 3.989 46.672 1.00 51.88 92 GLY A CA 1
ATOM 751 C C . GLY A 1 92 ? -39.082 4.118 47.157 1.00 51.88 92 GLY A C 1
ATOM 752 O O . GLY A 1 92 ? -39.931 3.363 46.690 1.00 51.88 92 GLY A O 1
ATOM 753 N N . GLU A 1 93 ? -39.368 5.053 48.064 1.00 50.72 93 GLU A N 1
ATOM 754 C CA . GLU A 1 93 ? -40.653 5.126 48.775 1.00 50.72 93 GLU A CA 1
ATOM 755 C C . GLU A 1 93 ? -41.510 6.350 48.380 1.00 50.72 93 GLU A C 1
ATOM 757 O O . GLU A 1 93 ? -42.629 6.514 48.861 1.00 50.72 93 GLU A O 1
ATOM 762 N N . GLY A 1 94 ? -41.021 7.203 47.467 1.00 53.53 94 GLY A N 1
ATOM 763 C CA . GLY A 1 94 ? -41.650 8.494 47.142 1.00 53.53 94 GLY A CA 1
ATOM 764 C C . GLY A 1 94 ? -42.449 8.596 45.835 1.00 53.53 94 GLY A C 1
ATOM 765 O O . GLY A 1 94 ? -43.223 9.539 45.699 1.00 53.53 94 GLY A O 1
ATOM 766 N N . ASP A 1 95 ? -42.308 7.659 44.893 1.00 51.00 95 ASP A N 1
ATOM 767 C CA . ASP A 1 95 ? -42.910 7.758 43.549 1.00 51.00 95 ASP A CA 1
ATOM 768 C C . ASP A 1 95 ? -43.950 6.654 43.283 1.00 51.00 95 ASP A C 1
ATOM 770 O O . ASP A 1 95 ? -43.931 5.979 42.252 1.00 51.00 95 ASP A O 1
ATOM 774 N N . GLU A 1 96 ? -44.908 6.475 44.198 1.00 51.03 96 GLU A N 1
ATOM 775 C CA . GLU A 1 96 ? -46.190 5.886 43.804 1.00 51.03 96 GLU A CA 1
ATOM 776 C C . GLU A 1 96 ? -47.082 7.024 43.271 1.00 51.03 96 GLU A C 1
ATOM 778 O O . GLU A 1 96 ? -47.471 7.913 44.039 1.00 51.03 96 GLU A O 1
ATOM 783 N N . PRO A 1 97 ? -47.394 7.072 41.960 1.00 46.44 97 PRO A N 1
ATOM 784 C CA . PRO A 1 97 ? -48.272 8.102 41.434 1.00 46.44 97 PRO A CA 1
ATOM 785 C C . PRO A 1 97 ? -49.653 7.905 42.060 1.00 46.44 97 PRO A C 1
ATOM 787 O O . PRO A 1 97 ? -50.326 6.897 41.826 1.00 46.44 97 PRO A O 1
ATOM 790 N N . ARG A 1 98 ? -50.078 8.875 42.877 1.00 54.50 98 ARG A N 1
ATOM 791 C CA . ARG A 1 98 ? -51.472 8.973 43.314 1.00 54.50 98 ARG A CA 1
ATOM 792 C C . ARG A 1 98 ? -52.352 8.993 42.060 1.00 54.50 98 ARG A C 1
ATOM 794 O O . ARG A 1 98 ? -52.169 9.853 41.204 1.00 54.50 98 ARG A O 1
ATOM 801 N N . LYS A 1 99 ? -53.224 7.983 41.994 1.00 48.06 99 LYS A N 1
ATOM 802 C CA . LYS A 1 99 ? -54.221 7.700 40.953 1.00 48.06 99 LYS A CA 1
ATOM 803 C C . LYS A 1 99 ? -54.937 8.937 40.423 1.00 48.06 99 LYS A C 1
ATOM 805 O O . LYS A 1 99 ? -55.264 9.813 41.255 1.00 48.06 99 LYS A O 1
#

Organism: Sediminispirochaeta smaragdinae (strain DSM 11293 / JCM 15392 / SEBR 4228) (NCBI:txid573413)

Foldseek 3Di:
DCVVVVVVVVVVVVVVVVCLVPDQDWDWDDPPPDIDTGDRVVVVVVVVVVVVVVVVVVVVVVVVVPVVVVVVVVVVVVVVVVDPVVVVVVVVPPDPPDD

Sequence (99 aa):
MPWKMIFFLLIVFVIVLFIFFNIDTSSDISFGFVTYHDVPIFISLFLAFTAGVVITIPMILLGKGRKKREAKKFFSKKTRKEIPEEILSDIGEGDEPRK